Protein AF-A0A2V8I5N2-F1 (afdb_monomer)

Foldseek 3Di:
DWLPVQPCVVVLLVVLVVLVQDPVLNVLVCVQPRVPTPDQDADPVQDDPDQCQQPDPPPVSDPDPPHHHGNRNPPQQNNCCRSVVNPDNDGPVPRGDPDAFDPDPVRHDDDDDQDDPPDPPNPPDD

pLDDT: mean 80.98, std 10.47, range [52.16, 96.5]

Radius of gyration: 16.73 Å; Cα contacts (8 Å, |Δi|>4): 141; chains: 1; bounding box: 44×32×40 Å

Sequence (126 aa):
MDDAAGRFAADIVATLTALGTNSTNIGILASVAVTKGDYLRLNLNTTNTSVGAGEKVTTPGYTGFPNGRRPGDDTIDTLLYFISNQTLLSGDNVNSNDVPLGGSFPFFAPPQQPRATGVIDDNTRN

Secondary structure (DSSP, 8-state):
---TT-TTHHHHHHHHHHTT--HHHHHHHHHHHTSS-S-----TTS---S--TT--TTSTT---TTSS--TT--HHHHHHHHHTTT--S--SS--S-SSPPPSSTT-SPPP-PPPPTTSTT-S---

Mean predicted aligned error: 7.55 Å

Structure (mmCIF, N/CA/C/O backbone):
data_AF-A0A2V8I5N2-F1
#
_entry.id   AF-A0A2V8I5N2-F1
#
loop_
_atom_site.group_PDB
_atom_site.id
_atom_site.type_symbol
_atom_site.label_atom_id
_atom_site.label_alt_id
_atom_site.label_comp_id
_atom_site.label_asym_id
_atom_site.label_entity_id
_atom_site.label_seq_id
_atom_site.pdbx_PDB_ins_code
_atom_site.Cartn_x
_atom_site.Cartn_y
_atom_site.Cartn_z
_atom_site.occupancy
_atom_site.B_iso_or_equiv
_atom_site.auth_seq_id
_atom_site.auth_comp_id
_atom_site.auth_asym_id
_atom_site.auth_atom_id
_atom_site.pdbx_PDB_model_num
ATOM 1 N N . MET A 1 1 ? 6.407 -15.176 8.164 1.00 52.16 1 MET A N 1
ATOM 2 C CA . MET A 1 1 ? 5.352 -15.486 9.151 1.00 52.16 1 MET A CA 1
ATOM 3 C C . MET A 1 1 ? 4.080 -14.868 8.617 1.00 52.16 1 MET A C 1
ATOM 5 O O . MET A 1 1 ? 4.133 -13.702 8.266 1.00 52.16 1 MET A O 1
ATOM 9 N N . ASP A 1 2 ? 3.005 -15.636 8.494 1.00 57.81 2 ASP A N 1
ATOM 10 C CA . ASP A 1 2 ? 1.693 -15.141 8.062 1.00 57.81 2 ASP A CA 1
ATOM 11 C C . ASP A 1 2 ? 0.766 -15.048 9.285 1.00 57.81 2 ASP A C 1
ATOM 13 O O . ASP A 1 2 ? 0.851 -15.893 10.181 1.00 57.81 2 ASP A O 1
ATOM 17 N N . ASP A 1 3 ? -0.093 -14.029 9.325 1.00 61.31 3 ASP A N 1
ATOM 18 C CA . ASP A 1 3 ? -1.101 -13.838 10.373 1.00 61.31 3 ASP A CA 1
ATOM 19 C C . ASP A 1 3 ? -2.420 -14.556 10.055 1.00 61.31 3 ASP A C 1
ATOM 21 O O . ASP A 1 3 ? -3.485 -14.147 10.507 1.00 61.31 3 ASP A O 1
ATOM 25 N N . ALA A 1 4 ? -2.388 -15.647 9.285 1.00 59.16 4 ALA A N 1
ATOM 26 C CA . ALA A 1 4 ? -3.587 -16.424 8.956 1.00 59.16 4 ALA A CA 1
ATOM 27 C C . ALA A 1 4 ? -4.388 -16.892 10.189 1.00 59.16 4 ALA A C 1
ATOM 29 O O . ALA A 1 4 ? -5.569 -17.207 10.072 1.00 59.16 4 ALA A O 1
ATOM 30 N N . ALA A 1 5 ? -3.762 -16.935 11.370 1.00 67.75 5 ALA A N 1
ATOM 31 C CA . ALA A 1 5 ? -4.404 -17.274 12.640 1.00 67.75 5 ALA A CA 1
ATOM 32 C C . ALA A 1 5 ? -4.865 -16.048 13.463 1.00 67.75 5 ALA A C 1
ATOM 34 O O . ALA A 1 5 ? -5.301 -16.225 14.599 1.00 67.75 5 ALA A O 1
ATOM 35 N N . GLY A 1 6 ? -4.754 -14.824 12.931 1.00 72.88 6 GLY A N 1
ATOM 36 C CA . GLY A 1 6 ? -5.198 -13.584 13.580 1.00 72.88 6 GLY A CA 1
ATOM 37 C C . GLY A 1 6 ? -4.481 -13.266 14.895 1.00 72.88 6 GLY A C 1
ATOM 38 O O . GLY A 1 6 ? -5.050 -12.625 15.776 1.00 72.88 6 GLY A O 1
ATOM 39 N N . ARG A 1 7 ? -3.244 -13.739 15.053 1.00 78.81 7 ARG A N 1
ATOM 40 C CA . ARG A 1 7 ? -2.407 -13.543 16.241 1.00 78.81 7 ARG A CA 1
ATOM 41 C C . ARG A 1 7 ? -1.981 -12.091 16.410 1.00 78.81 7 ARG A C 1
ATOM 43 O O . ARG A 1 7 ? -1.856 -11.649 17.544 1.00 78.81 7 ARG A O 1
ATOM 50 N N . PHE A 1 8 ? -1.756 -11.376 15.312 1.00 77.62 8 PHE A N 1
ATOM 51 C CA . PHE A 1 8 ? -1.318 -9.979 15.329 1.00 77.62 8 PHE A CA 1
ATOM 52 C C . PHE A 1 8 ? -2.481 -8.998 15.155 1.00 77.62 8 PHE A C 1
ATOM 54 O O . PHE A 1 8 ? -2.302 -7.799 15.346 1.00 77.62 8 PHE A O 1
ATOM 61 N N . ALA A 1 9 ? -3.687 -9.491 14.858 1.00 80.62 9 ALA A N 1
ATOM 62 C CA . ALA A 1 9 ? -4.897 -8.693 14.671 1.00 80.62 9 ALA A CA 1
ATOM 63 C C . ALA A 1 9 ? -5.135 -7.668 15.791 1.00 80.62 9 ALA A C 1
ATOM 65 O O . ALA A 1 9 ? -5.308 -6.477 15.525 1.00 80.62 9 ALA A O 1
ATOM 66 N N . ALA A 1 10 ? -5.133 -8.134 17.043 1.00 86.38 10 ALA A N 1
ATOM 67 C CA . ALA A 1 10 ? -5.382 -7.289 18.206 1.00 86.38 10 ALA A CA 1
ATOM 68 C C . ALA A 1 10 ? -4.272 -6.245 18.395 1.00 86.38 10 ALA A C 1
ATOM 70 O O . ALA A 1 10 ? -4.571 -5.075 18.621 1.00 86.38 10 ALA A O 1
ATOM 71 N N . ASP A 1 11 ? -3.013 -6.648 18.224 1.00 87.62 11 ASP A N 1
ATOM 72 C CA . ASP A 1 11 ? -1.852 -5.773 18.400 1.00 87.62 11 ASP A CA 1
ATOM 73 C C . ASP A 1 11 ? -1.774 -4.700 17.306 1.00 87.62 11 ASP A C 1
ATOM 75 O O . ASP A 1 11 ? -1.466 -3.541 17.592 1.00 87.62 11 ASP A O 1
ATOM 79 N N . ILE A 1 12 ? -2.118 -5.045 16.060 1.00 84.12 12 ILE A N 1
ATOM 80 C CA . ILE A 1 12 ? -2.207 -4.097 14.942 1.00 84.12 12 ILE A CA 1
ATOM 81 C C . ILE A 1 12 ? -3.286 -3.051 15.233 1.00 84.12 12 ILE A C 1
ATOM 83 O O . ILE A 1 12 ? -3.024 -1.851 15.143 1.00 84.12 12 ILE A O 1
ATOM 87 N N . VAL A 1 13 ? -4.490 -3.481 15.627 1.00 89.06 13 VAL A N 1
ATOM 88 C CA . VAL A 1 13 ? -5.592 -2.561 15.953 1.00 89.06 13 VAL A CA 1
ATOM 89 C C . VAL A 1 13 ? -5.241 -1.685 17.156 1.00 89.06 13 VAL A C 1
ATOM 91 O O . VAL A 1 13 ? -5.481 -0.476 17.119 1.00 89.06 13 VAL A O 1
ATOM 94 N N . ALA A 1 14 ? -4.636 -2.258 18.198 1.00 91.62 14 ALA A N 1
ATOM 95 C CA . ALA A 1 14 ? -4.201 -1.521 19.379 1.00 91.62 14 ALA A CA 1
ATOM 96 C C . ALA A 1 14 ? -3.141 -0.467 19.030 1.00 91.62 14 ALA A C 1
ATOM 98 O O . ALA A 1 14 ? -3.255 0.681 19.457 1.00 91.62 14 ALA A O 1
ATOM 99 N N . THR A 1 15 ? -2.160 -0.823 18.196 1.00 92.50 15 THR A N 1
ATOM 100 C CA . THR A 1 15 ? -1.105 0.097 17.749 1.00 92.50 15 THR A CA 1
ATOM 101 C C . THR A 1 15 ? -1.681 1.251 16.931 1.00 92.50 15 THR A C 1
ATOM 103 O O . THR A 1 15 ? -1.390 2.407 17.220 1.00 92.50 15 THR A O 1
ATOM 106 N N . LEU A 1 16 ? -2.550 0.971 15.955 1.00 92.50 16 LEU A N 1
ATOM 107 C CA . LEU A 1 16 ? -3.191 2.017 15.147 1.00 92.50 16 LEU A CA 1
ATOM 108 C C . LEU A 1 16 ? -4.077 2.939 15.997 1.00 92.50 16 LEU A C 1
ATOM 110 O O . LEU A 1 16 ? -4.087 4.152 15.800 1.00 92.50 16 LEU A O 1
ATOM 114 N N . THR A 1 17 ? -4.774 2.378 16.988 1.00 94.88 17 THR A N 1
ATOM 115 C CA . THR A 1 17 ? -5.560 3.166 17.949 1.00 94.88 17 THR A CA 1
ATOM 116 C C . THR A 1 17 ? -4.655 4.079 18.778 1.00 94.88 17 THR A C 1
ATOM 118 O O . THR A 1 17 ? -4.961 5.258 18.943 1.00 94.88 17 THR A O 1
ATOM 121 N N . ALA A 1 18 ? -3.517 3.569 19.260 1.00 96.00 18 ALA A N 1
ATOM 122 C CA . ALA A 1 18 ? -2.539 4.352 20.014 1.00 96.00 18 ALA A CA 1
ATOM 123 C C . ALA A 1 18 ? -1.897 5.473 19.174 1.00 96.00 18 ALA A C 1
ATOM 125 O O . ALA A 1 18 ? -1.588 6.535 19.709 1.00 96.00 18 ALA A O 1
ATOM 126 N N . LEU A 1 19 ? -1.752 5.268 17.861 1.00 94.19 19 LEU A N 1
ATOM 127 C CA . LEU A 1 19 ? -1.308 6.287 16.902 1.00 94.19 19 LEU A CA 1
ATOM 128 C C . LEU A 1 19 ? -2.396 7.325 16.562 1.00 94.19 19 LEU A C 1
ATOM 130 O O . LEU A 1 19 ? -2.130 8.268 15.819 1.00 94.19 19 LEU A O 1
ATOM 134 N N . GLY A 1 20 ? -3.614 7.180 17.095 1.00 95.81 20 GLY A N 1
ATOM 135 C CA . GLY A 1 20 ? -4.727 8.100 16.850 1.00 95.81 20 GLY A CA 1
ATOM 136 C C . GLY A 1 20 ? -5.418 7.900 15.499 1.00 95.81 20 GLY A C 1
ATOM 137 O O . GLY A 1 20 ? -6.173 8.771 15.059 1.00 95.81 20 GLY A O 1
ATOM 138 N N . THR A 1 21 ? -5.186 6.774 14.822 1.00 96.50 21 THR A N 1
ATOM 139 C CA . THR A 1 21 ? -5.879 6.439 13.576 1.00 96.50 21 THR A CA 1
ATOM 140 C C . THR A 1 21 ? -7.369 6.201 13.847 1.00 96.50 21 THR A C 1
ATOM 142 O O . THR A 1 21 ? -7.747 5.515 14.796 1.00 96.50 21 THR A O 1
ATOM 145 N N . ASN A 1 22 ? -8.241 6.772 13.016 1.00 96.50 22 ASN A N 1
ATOM 146 C CA . ASN A 1 22 ? -9.687 6.637 13.169 1.00 96.50 22 ASN A CA 1
ATOM 147 C C . ASN A 1 22 ? -10.179 5.225 12.793 1.00 96.50 22 ASN A C 1
ATOM 149 O O . ASN A 1 22 ? -9.520 4.479 12.065 1.00 96.50 22 ASN A O 1
ATOM 153 N N . SER A 1 23 ? -11.373 4.863 13.266 1.00 94.25 23 SER A N 1
ATOM 154 C CA . SER A 1 23 ? -11.947 3.523 13.081 1.00 94.25 23 SER A CA 1
ATOM 155 C C . SER A 1 23 ? -12.137 3.129 11.612 1.00 94.25 23 SER A C 1
ATOM 157 O O . SER A 1 23 ? -11.918 1.969 11.263 1.00 94.25 23 SER A O 1
ATOM 159 N N . THR A 1 24 ? -12.494 4.077 10.740 1.00 94.81 24 THR A N 1
ATOM 160 C CA . THR A 1 24 ? -12.635 3.842 9.295 1.00 94.81 24 THR A CA 1
ATOM 161 C C . THR A 1 24 ? -11.308 3.402 8.680 1.00 94.81 24 THR A C 1
ATOM 163 O O . THR A 1 24 ? -11.246 2.388 7.986 1.00 94.81 24 THR A O 1
ATOM 166 N N . ASN A 1 25 ? -10.229 4.122 8.977 1.00 94.06 25 ASN A N 1
ATOM 167 C CA . ASN A 1 25 ? -8.899 3.835 8.450 1.00 94.06 25 ASN A CA 1
ATOM 168 C C . ASN A 1 25 ? -8.308 2.563 9.051 1.00 94.06 25 ASN A C 1
ATOM 170 O O . ASN A 1 25 ? -7.707 1.775 8.323 1.00 94.06 25 ASN A O 1
ATOM 174 N N . ILE A 1 26 ? -8.552 2.308 10.340 1.00 92.44 26 ILE A N 1
ATOM 175 C CA . ILE A 1 26 ? -8.233 1.020 10.967 1.00 92.44 26 ILE A CA 1
ATOM 176 C C . ILE A 1 26 ? -8.924 -0.115 10.208 1.00 92.44 26 ILE A C 1
ATOM 178 O O . ILE A 1 26 ? -8.272 -1.101 9.877 1.00 92.44 26 ILE A O 1
ATOM 182 N N . GLY A 1 27 ? -10.208 0.032 9.868 1.00 89.00 27 GLY A N 1
ATOM 183 C CA . GLY A 1 27 ? -10.946 -0.955 9.078 1.00 89.00 27 GLY A CA 1
ATOM 184 C C . GLY A 1 27 ? -10.317 -1.215 7.705 1.00 89.00 27 GLY A C 1
ATOM 185 O O . GLY A 1 27 ? -10.152 -2.371 7.313 1.00 89.00 27 GLY A O 1
ATOM 186 N N . ILE A 1 28 ? -9.897 -0.158 7.000 1.00 88.44 28 ILE A N 1
ATOM 187 C CA . ILE A 1 28 ? -9.205 -0.271 5.706 1.00 88.44 28 ILE A CA 1
ATOM 188 C C . ILE A 1 28 ? -7.887 -1.036 5.866 1.00 88.44 28 ILE A C 1
ATOM 190 O O . ILE A 1 28 ? -7.676 -2.033 5.176 1.00 88.44 28 ILE A O 1
ATOM 194 N N . LEU A 1 29 ? -7.021 -0.626 6.795 1.00 87.25 29 LEU A N 1
ATOM 195 C CA . LEU A 1 29 ? -5.702 -1.233 6.990 1.00 87.25 29 LEU A CA 1
ATOM 196 C C . LEU A 1 29 ? -5.797 -2.681 7.500 1.00 87.25 29 LEU A C 1
ATOM 198 O O . LEU A 1 29 ? -5.110 -3.568 6.988 1.00 87.25 29 LEU A O 1
ATOM 202 N N . ALA A 1 30 ? -6.712 -2.959 8.432 1.00 81.12 30 ALA A N 1
ATOM 203 C CA . ALA A 1 30 ? -6.970 -4.307 8.936 1.00 81.12 30 ALA A CA 1
ATOM 204 C C . ALA A 1 30 ? -7.540 -5.240 7.853 1.00 81.12 30 ALA A C 1
ATOM 206 O O . ALA A 1 30 ? -7.233 -6.436 7.837 1.00 81.12 30 ALA A O 1
ATOM 207 N N . SER A 1 31 ? -8.314 -4.720 6.893 1.00 77.44 31 SER A N 1
ATOM 208 C CA . SER A 1 31 ? -8.800 -5.524 5.760 1.00 77.44 31 SER A CA 1
ATOM 209 C C . SER A 1 31 ? -7.664 -6.064 4.879 1.00 77.44 31 SER A C 1
ATOM 211 O O . SER A 1 31 ? -7.827 -7.090 4.212 1.00 77.44 31 SER A O 1
ATOM 213 N N . VAL A 1 32 ? -6.504 -5.399 4.896 1.00 75.50 32 VAL A N 1
ATOM 214 C CA . VAL A 1 32 ? -5.322 -5.797 4.129 1.00 75.50 32 VAL A CA 1
ATOM 215 C C . VAL A 1 32 ? -4.380 -6.654 4.961 1.00 75.50 32 VAL A C 1
ATOM 217 O O . VAL A 1 32 ? -4.003 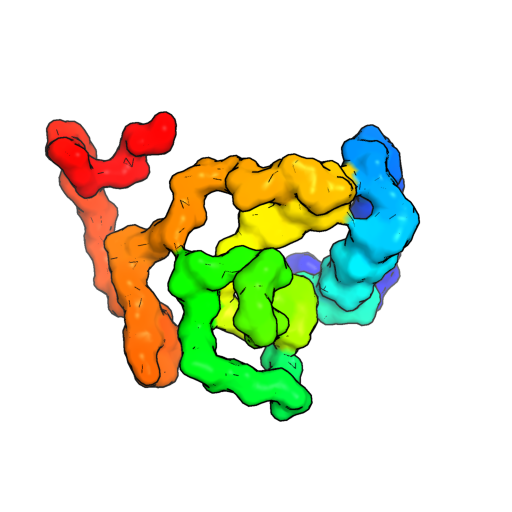-7.725 4.490 1.00 75.50 32 VAL A O 1
ATOM 220 N N . ALA A 1 33 ? -4.038 -6.195 6.169 1.00 71.50 33 ALA A N 1
ATOM 221 C CA . ALA A 1 33 ? -3.007 -6.790 7.020 1.00 71.50 33 ALA A CA 1
ATOM 222 C C . ALA A 1 33 ? -3.502 -7.986 7.847 1.00 71.50 33 ALA A C 1
ATOM 224 O O . ALA A 1 33 ? -2.754 -8.933 8.056 1.00 71.50 33 ALA A O 1
ATOM 225 N N . VAL A 1 34 ? -4.762 -7.956 8.294 1.00 67.56 34 VAL A N 1
ATOM 226 C CA . VAL A 1 34 ? -5.319 -8.942 9.235 1.00 67.56 34 VAL A CA 1
ATOM 227 C C . VAL A 1 34 ? -6.203 -9.948 8.511 1.00 67.56 34 VAL A C 1
ATOM 229 O O . VAL A 1 34 ? -6.002 -11.151 8.591 1.00 67.56 34 VAL A O 1
ATOM 232 N N . THR A 1 35 ? -7.186 -9.455 7.756 1.00 65.88 35 THR A N 1
ATOM 233 C CA . THR A 1 35 ? -8.242 -10.320 7.193 1.00 65.88 35 THR A CA 1
ATOM 234 C C . THR A 1 35 ? -7.732 -11.209 6.061 1.00 65.88 35 THR A C 1
ATOM 236 O O . THR A 1 35 ? -8.348 -12.215 5.720 1.00 65.88 35 THR A O 1
ATOM 239 N N . LYS A 1 36 ? -6.631 -10.812 5.424 1.00 64.19 36 LYS A N 1
ATOM 240 C CA . LYS A 1 36 ? -6.190 -11.437 4.184 1.00 64.19 36 LYS A CA 1
ATOM 241 C C . LYS A 1 36 ? -4.668 -11.754 4.148 1.00 64.19 36 LYS A C 1
ATOM 243 O O . LYS A 1 36 ? -4.191 -12.207 3.104 1.00 64.19 36 LYS A O 1
ATOM 248 N N . GLY A 1 37 ? -3.920 -11.523 5.241 1.00 59.81 37 GLY A N 1
ATOM 249 C CA . GLY A 1 37 ? -2.464 -11.782 5.387 1.00 59.81 37 GLY A CA 1
ATOM 250 C C . GLY A 1 37 ? -1.541 -10.862 4.562 1.00 59.81 37 GLY A C 1
ATOM 251 O O . GLY A 1 37 ? -2.002 -10.210 3.631 1.00 59.81 37 GLY A O 1
ATOM 252 N N . ASP A 1 38 ? -0.230 -10.801 4.824 1.00 60.69 38 ASP A N 1
ATOM 253 C CA . ASP A 1 38 ? 0.722 -10.001 4.013 1.00 60.69 38 ASP A CA 1
ATOM 254 C C . ASP A 1 38 ? 1.168 -10.754 2.746 1.00 60.69 38 ASP A C 1
ATOM 256 O O . ASP A 1 38 ? 2.322 -11.143 2.571 1.00 60.69 38 ASP A O 1
ATOM 260 N N . TYR A 1 39 ? 0.210 -11.009 1.856 1.00 60.78 39 TYR A N 1
ATOM 261 C CA . TYR A 1 39 ? 0.466 -11.563 0.531 1.00 60.78 39 TYR A CA 1
ATOM 262 C C . TYR A 1 39 ? 0.216 -10.519 -0.546 1.00 60.78 39 TYR A C 1
ATOM 264 O O . TYR A 1 39 ? -0.764 -9.766 -0.504 1.00 60.78 39 TYR A O 1
ATOM 272 N N . LEU A 1 40 ? 1.059 -10.541 -1.580 1.00 61.75 40 LEU A N 1
ATOM 273 C CA . LEU A 1 40 ? 0.760 -9.867 -2.833 1.00 61.75 40 LEU A CA 1
ATOM 274 C C . LEU A 1 40 ? -0.490 -10.515 -3.447 1.00 61.75 40 LEU A C 1
ATOM 276 O O . LEU A 1 40 ? -0.434 -11.625 -3.972 1.00 61.75 40 LEU A O 1
ATOM 280 N N . ARG A 1 41 ? -1.632 -9.829 -3.352 1.00 63.50 41 ARG A N 1
ATOM 281 C CA . ARG A 1 41 ? -2.907 -10.289 -3.912 1.00 63.50 41 ARG A CA 1
ATOM 282 C C . ARG A 1 41 ? -3.250 -9.500 -5.164 1.00 63.50 41 ARG A C 1
ATOM 284 O O . ARG A 1 41 ? -3.344 -8.275 -5.132 1.00 63.50 41 ARG A O 1
ATOM 291 N N . LEU A 1 42 ? -3.462 -10.234 -6.252 1.00 65.00 42 LEU A N 1
ATOM 292 C CA . LEU A 1 42 ? -3.907 -9.685 -7.524 1.00 65.00 42 LEU A CA 1
ATOM 293 C C . LEU A 1 42 ? -5.433 -9.522 -7.505 1.00 65.00 42 LEU A C 1
ATOM 295 O O . LEU A 1 42 ? -6.165 -10.503 -7.374 1.00 65.00 42 LEU A O 1
ATOM 299 N N . ASN A 1 43 ? -5.911 -8.285 -7.630 1.00 69.56 43 ASN A N 1
ATOM 300 C CA . ASN A 1 43 ? -7.330 -8.004 -7.829 1.00 69.56 43 ASN A CA 1
ATOM 301 C C . ASN A 1 43 ? -7.659 -8.105 -9.327 1.00 69.56 43 ASN A C 1
ATOM 303 O O . ASN A 1 43 ? -7.254 -7.247 -10.103 1.00 69.56 43 ASN A O 1
ATOM 307 N N . LEU A 1 44 ? -8.394 -9.148 -9.727 1.00 73.75 44 LEU A N 1
ATOM 308 C CA . LEU A 1 44 ? -8.744 -9.404 -11.133 1.00 73.75 44 LEU A CA 1
ATOM 309 C C . LEU A 1 44 ? -9.912 -8.549 -11.653 1.00 73.75 44 LEU A C 1
ATOM 311 O O . LEU A 1 44 ? -10.135 -8.504 -12.858 1.00 73.75 44 LEU A O 1
ATOM 315 N N . ASN A 1 45 ? -10.649 -7.870 -10.770 1.00 79.12 45 ASN A N 1
ATOM 316 C CA . ASN A 1 45 ? -11.778 -7.012 -11.156 1.00 79.12 45 ASN A CA 1
ATOM 317 C C . ASN A 1 45 ? -11.347 -5.575 -11.467 1.00 79.12 45 ASN A C 1
ATOM 319 O O . ASN A 1 45 ? -12.157 -4.765 -11.916 1.00 79.12 45 ASN A O 1
ATOM 323 N N . THR A 1 46 ? -10.080 -5.253 -11.221 1.00 71.31 46 THR A N 1
ATOM 324 C CA . THR A 1 46 ? -9.507 -3.942 -11.483 1.00 71.31 46 THR A CA 1
ATOM 325 C C . THR A 1 46 ? -8.515 -4.085 -12.625 1.00 71.31 46 THR A C 1
ATOM 327 O O . THR A 1 46 ? -7.513 -4.786 -12.502 1.00 71.31 46 THR A O 1
ATOM 330 N N . THR A 1 47 ? -8.798 -3.441 -13.759 1.00 75.25 47 THR A N 1
ATOM 331 C CA . THR A 1 47 ? -7.865 -3.462 -14.891 1.00 75.25 47 THR A CA 1
ATOM 332 C C . THR A 1 47 ? -6.599 -2.722 -14.490 1.00 75.25 47 THR A C 1
ATOM 334 O O . THR A 1 47 ? -6.656 -1.543 -14.148 1.00 75.25 47 THR A O 1
ATOM 337 N N . ASN A 1 48 ? -5.461 -3.411 -14.537 1.00 71.56 48 ASN A N 1
ATOM 338 C CA . ASN A 1 48 ? -4.185 -2.774 -14.279 1.00 71.56 48 ASN A CA 1
ATOM 339 C C . ASN A 1 48 ? -3.698 -2.053 -15.544 1.00 71.56 48 ASN A C 1
ATOM 341 O O . ASN A 1 48 ? -3.285 -2.698 -16.506 1.00 71.56 48 ASN A O 1
ATOM 345 N N . THR A 1 49 ? -3.782 -0.724 -15.561 1.00 76.75 49 THR A N 1
ATOM 346 C CA . THR A 1 49 ? -3.426 0.108 -16.724 1.00 76.75 49 THR A CA 1
ATOM 347 C C . THR A 1 49 ? -2.009 0.684 -16.654 1.00 76.75 49 THR A C 1
ATOM 349 O O . THR A 1 49 ? -1.569 1.316 -17.611 1.00 76.75 49 THR A O 1
ATOM 352 N N . SER A 1 50 ? -1.290 0.494 -15.542 1.00 80.50 50 SER A N 1
ATOM 353 C CA . SER A 1 50 ? 0.070 1.010 -15.329 1.00 80.50 50 SER A CA 1
ATOM 354 C C . SER A 1 50 ? 0.852 0.139 -14.334 1.00 80.50 50 SER A C 1
ATOM 356 O O . SER A 1 50 ? 0.308 -0.759 -13.702 1.00 80.50 50 SER A O 1
ATOM 358 N N . VAL A 1 51 ? 2.150 0.391 -14.153 1.00 82.88 51 VAL A N 1
ATOM 359 C CA . VAL A 1 51 ? 2.923 -0.231 -13.056 1.00 82.88 51 VAL A CA 1
ATOM 360 C C . VAL A 1 51 ? 2.799 0.538 -11.733 1.00 82.88 51 VAL A C 1
ATOM 362 O O . VAL A 1 51 ? 3.372 0.102 -10.744 1.00 82.88 51 VAL A O 1
ATOM 365 N N . GLY A 1 5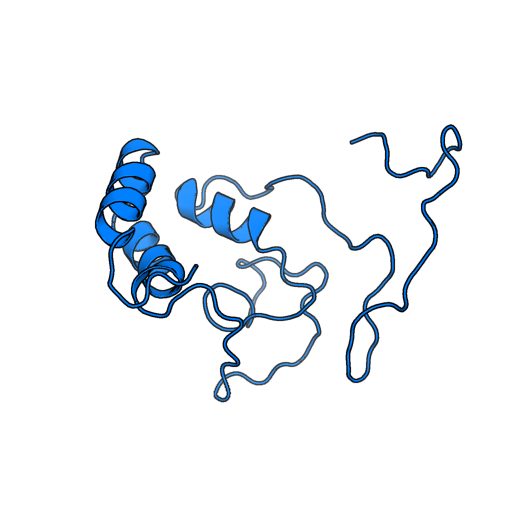2 ? 2.054 1.650 -11.696 1.00 85.31 52 GLY A N 1
ATOM 366 C CA . GLY A 1 52 ? 1.804 2.461 -10.496 1.00 85.31 52 GLY A CA 1
ATOM 367 C C . GLY A 1 52 ? 2.896 3.464 -10.111 1.00 85.31 52 GLY A C 1
ATOM 368 O O . GLY A 1 52 ? 2.694 4.229 -9.175 1.00 85.31 52 GLY A O 1
ATOM 369 N N . ALA A 1 53 ? 4.022 3.507 -10.833 1.00 84.31 53 ALA A N 1
ATOM 370 C CA . ALA A 1 53 ? 5.144 4.388 -10.507 1.00 84.31 53 ALA A CA 1
ATOM 371 C C . ALA A 1 53 ? 4.730 5.874 -10.506 1.00 84.31 53 ALA A C 1
ATOM 373 O O . ALA A 1 53 ? 4.298 6.403 -11.530 1.00 84.31 53 ALA A O 1
ATOM 374 N N . GLY A 1 54 ? 4.886 6.536 -9.355 1.00 81.31 54 GLY A N 1
ATOM 375 C CA . GLY A 1 54 ? 4.549 7.950 -9.158 1.00 81.31 54 GLY A CA 1
ATOM 376 C C . GLY A 1 54 ? 3.063 8.241 -8.911 1.00 81.31 54 GLY A C 1
ATOM 377 O O . GLY A 1 54 ? 2.688 9.405 -8.765 1.00 81.31 54 GLY A O 1
ATOM 378 N N . GLU A 1 55 ? 2.203 7.221 -8.852 1.00 87.06 55 GLU A N 1
ATOM 379 C CA . GLU A 1 55 ? 0.797 7.392 -8.483 1.00 87.06 55 GLU A CA 1
ATOM 380 C C . GLU A 1 55 ? 0.615 7.374 -6.958 1.00 87.06 55 GLU A C 1
ATOM 382 O O . GLU A 1 55 ? 1.218 6.566 -6.254 1.00 87.06 55 GLU A O 1
ATOM 387 N N . LYS A 1 56 ? -0.276 8.228 -6.444 1.00 88.50 56 LYS A N 1
ATOM 388 C CA . LYS A 1 56 ? -0.670 8.268 -5.027 1.00 88.50 56 LYS A CA 1
ATOM 389 C C . LYS A 1 56 ? -2.102 7.766 -4.885 1.00 88.50 56 LYS A C 1
ATOM 391 O O . LYS A 1 56 ? -2.881 7.856 -5.828 1.00 88.50 56 LYS A O 1
ATOM 396 N N . VAL A 1 57 ? -2.500 7.335 -3.688 1.00 89.00 57 VAL A N 1
ATOM 397 C CA . VAL A 1 57 ? -3.888 6.902 -3.414 1.00 89.00 57 VAL A CA 1
ATOM 398 C C . VAL A 1 57 ? -4.945 7.980 -3.720 1.00 89.00 57 VAL A C 1
ATOM 400 O O . VAL A 1 57 ? -6.117 7.676 -3.923 1.00 89.00 57 VAL A O 1
ATOM 403 N N . THR A 1 58 ? -4.534 9.248 -3.795 1.00 89.38 58 THR A N 1
ATOM 404 C CA . THR A 1 58 ? -5.369 10.396 -4.176 1.00 89.38 58 THR A CA 1
ATOM 405 C C . THR A 1 58 ? -5.458 10.635 -5.689 1.00 89.38 58 THR A C 1
ATOM 407 O O . THR A 1 58 ? -6.243 11.479 -6.122 1.00 89.38 58 THR A O 1
ATOM 410 N N . THR A 1 59 ? -4.682 9.921 -6.510 1.00 89.00 59 THR A N 1
ATOM 411 C CA . THR A 1 59 ? -4.732 10.015 -7.974 1.00 89.00 59 THR A CA 1
ATOM 412 C C . THR A 1 59 ? -6.121 9.582 -8.481 1.00 89.00 59 THR A C 1
ATOM 414 O O . THR A 1 59 ? -6.619 8.523 -8.092 1.00 89.00 59 THR A O 1
ATOM 417 N N . PRO A 1 60 ? -6.791 10.354 -9.358 1.00 88.69 60 PRO A N 1
ATOM 418 C CA . PRO A 1 60 ? -8.074 9.945 -9.927 1.00 88.69 60 PRO A CA 1
ATOM 419 C C . PRO A 1 60 ? -7.979 8.596 -10.649 1.00 88.69 60 PRO A C 1
ATOM 421 O O . PRO A 1 60 ? -7.102 8.397 -11.485 1.00 88.69 60 PRO A O 1
ATOM 424 N N . GLY A 1 61 ? -8.892 7.674 -10.338 1.00 84.75 61 GLY A N 1
ATOM 425 C CA . GLY A 1 61 ? -8.878 6.327 -10.918 1.00 84.75 61 GLY A CA 1
ATOM 426 C C . GLY A 1 61 ? -7.779 5.416 -10.366 1.00 84.75 61 GLY A C 1
ATOM 427 O O . GLY A 1 61 ? -7.451 4.424 -11.010 1.00 84.75 61 GLY A O 1
ATOM 428 N N . TYR A 1 62 ? -7.210 5.733 -9.199 1.00 86.62 62 TYR A N 1
ATOM 429 C CA . TYR A 1 62 ? -6.182 4.920 -8.558 1.00 86.62 62 TYR A CA 1
ATOM 430 C C . TYR A 1 62 ? -6.635 3.467 -8.345 1.00 86.62 62 TYR A C 1
ATOM 432 O O . TYR A 1 62 ? -7.694 3.192 -7.778 1.00 86.62 62 TYR A O 1
ATOM 440 N N . THR A 1 63 ? -5.801 2.534 -8.803 1.00 86.25 63 THR A N 1
ATOM 441 C CA . THR A 1 63 ? -6.053 1.083 -8.766 1.00 86.25 63 THR A CA 1
ATOM 442 C C . THR A 1 63 ? -5.069 0.319 -7.876 1.00 86.25 63 THR A C 1
ATOM 444 O O . THR A 1 63 ? -5.157 -0.906 -7.805 1.00 86.25 63 THR A O 1
ATOM 447 N N . GLY A 1 64 ? -4.166 1.051 -7.209 1.00 84.69 64 GLY A N 1
ATOM 448 C CA . GLY A 1 64 ? -3.059 0.554 -6.395 1.00 84.69 64 GLY A CA 1
ATOM 449 C C . GLY A 1 64 ? -3.440 0.028 -4.995 1.00 84.69 64 GLY A C 1
ATOM 450 O O . GLY A 1 64 ? -4.609 -0.167 -4.635 1.00 84.69 64 GLY A O 1
ATOM 451 N N . PHE A 1 65 ? -2.434 -0.197 -4.152 1.00 86.44 65 PHE A N 1
ATOM 452 C CA . PHE A 1 65 ? -2.584 -0.470 -2.716 1.00 86.44 65 PHE A CA 1
ATOM 453 C C . PHE A 1 65 ? -3.497 0.565 -2.011 1.00 86.44 65 PHE A C 1
ATOM 455 O O . PHE A 1 65 ? -3.275 1.752 -2.185 1.00 86.44 65 PHE A O 1
ATOM 462 N N . PRO A 1 66 ? -4.493 0.201 -1.171 1.00 80.69 66 PRO A N 1
ATOM 463 C CA . PRO A 1 66 ? -4.614 -1.059 -0.433 1.00 80.69 66 PRO A CA 1
ATOM 464 C C . PRO A 1 66 ? -5.356 -2.218 -1.114 1.00 80.69 66 PRO A C 1
ATOM 466 O O . PRO A 1 66 ? -5.299 -3.328 -0.588 1.00 80.69 66 PRO A O 1
ATOM 469 N N . ASN A 1 67 ? -6.04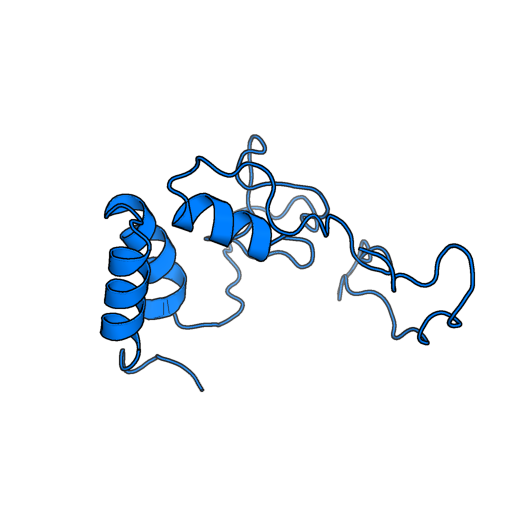1 -2.034 -2.250 1.00 70.81 67 ASN A N 1
ATOM 470 C CA . ASN A 1 67 ? -6.840 -3.123 -2.848 1.00 70.81 67 ASN A CA 1
ATOM 471 C C . ASN A 1 67 ? -6.640 -3.329 -4.363 1.00 70.81 67 ASN A C 1
ATOM 473 O O . ASN A 1 67 ? -7.548 -3.775 -5.069 1.00 70.81 67 ASN A O 1
ATOM 477 N N . GLY A 1 68 ? -5.408 -3.101 -4.818 1.00 73.19 68 GLY A N 1
ATOM 478 C CA . GLY A 1 68 ? -4.805 -3.706 -6.006 1.00 73.19 68 GLY A CA 1
ATOM 479 C C . GLY A 1 68 ? -3.307 -3.400 -6.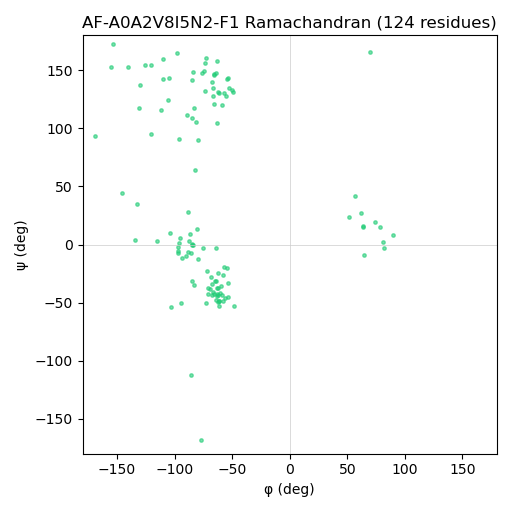057 1.00 73.19 68 GLY A C 1
ATOM 480 O O . GLY A 1 68 ? -2.930 -2.355 -6.540 1.00 73.19 68 GLY A O 1
ATOM 481 N N . ARG A 1 69 ? -2.427 -4.270 -5.536 1.00 80.75 69 ARG A N 1
ATOM 482 C CA . ARG A 1 69 ? -0.979 -3.968 -5.471 1.00 80.75 69 ARG A CA 1
ATOM 483 C C . ARG A 1 69 ? -0.304 -4.058 -6.844 1.00 80.75 69 ARG A C 1
ATOM 485 O O . ARG A 1 69 ? -0.421 -5.080 -7.523 1.00 80.75 69 ARG A O 1
ATOM 492 N N . ARG A 1 70 ? 0.482 -3.038 -7.186 1.00 83.69 70 ARG A N 1
ATOM 493 C CA . ARG A 1 70 ? 1.325 -2.967 -8.388 1.00 83.69 70 ARG A CA 1
ATOM 494 C C . ARG A 1 70 ? 2.798 -2.784 -8.006 1.00 83.69 70 ARG A C 1
ATOM 496 O O . ARG A 1 70 ? 3.074 -2.249 -6.935 1.00 83.69 70 ARG A O 1
ATOM 503 N N . PRO A 1 71 ? 3.754 -3.197 -8.860 1.00 84.25 71 PRO A N 1
ATOM 504 C CA . PRO A 1 71 ? 5.181 -3.130 -8.531 1.00 84.25 71 PRO A CA 1
ATOM 505 C C . PRO A 1 71 ? 5.716 -1.732 -8.187 1.00 84.25 71 PRO A C 1
ATOM 507 O O . PRO A 1 71 ? 6.714 -1.634 -7.487 1.00 84.25 71 PRO A O 1
ATOM 510 N N . GLY A 1 72 ? 5.089 -0.668 -8.690 1.00 86.12 72 GLY A N 1
ATOM 511 C CA . GLY A 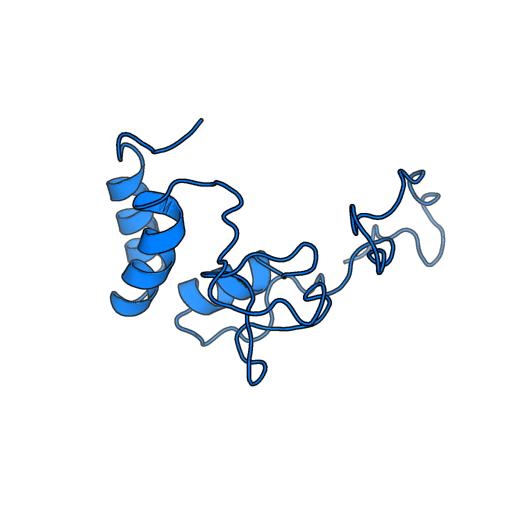1 72 ? 5.477 0.721 -8.443 1.00 86.12 72 GLY A CA 1
ATOM 512 C C . GLY A 1 72 ? 4.587 1.465 -7.452 1.00 86.12 72 GLY A C 1
ATOM 513 O O . GLY A 1 72 ? 4.718 2.681 -7.366 1.00 86.12 72 GLY A O 1
ATOM 514 N N . ASP A 1 73 ? 3.674 0.786 -6.749 1.00 88.00 73 ASP A N 1
ATOM 515 C CA . ASP A 1 73 ? 2.886 1.439 -5.701 1.00 88.00 73 ASP A CA 1
ATOM 516 C C . ASP A 1 73 ? 3.786 1.851 -4.529 1.00 88.00 73 ASP A C 1
ATOM 518 O O . ASP A 1 73 ? 4.466 1.015 -3.929 1.00 88.00 73 ASP A O 1
ATOM 522 N N . ASP A 1 74 ? 3.698 3.117 -4.130 1.00 88.06 74 ASP A N 1
ATOM 523 C CA . ASP A 1 74 ? 4.302 3.597 -2.893 1.00 88.06 74 ASP A CA 1
ATOM 524 C C . ASP A 1 74 ? 3.421 3.222 -1.689 1.00 88.06 74 ASP A C 1
ATOM 526 O O . ASP A 1 74 ? 2.472 3.912 -1.283 1.00 88.06 74 ASP A O 1
ATOM 530 N N . THR A 1 75 ? 3.700 2.036 -1.149 1.00 87.50 75 THR A N 1
ATOM 531 C CA . THR A 1 75 ? 2.959 1.507 -0.001 1.00 87.50 75 THR A CA 1
ATOM 532 C C . THR A 1 75 ? 3.229 2.289 1.281 1.00 87.50 75 THR A C 1
ATOM 534 O O . THR A 1 75 ? 2.338 2.344 2.127 1.00 87.50 75 THR A O 1
ATOM 537 N N . ILE A 1 76 ? 4.401 2.919 1.424 1.00 89.00 76 ILE A N 1
ATOM 538 C CA . ILE A 1 76 ? 4.768 3.670 2.629 1.00 89.00 76 ILE A CA 1
ATOM 539 C C . ILE A 1 76 ? 3.971 4.970 2.671 1.00 89.00 76 ILE A C 1
ATOM 541 O O . ILE A 1 76 ? 3.270 5.202 3.660 1.00 89.00 76 ILE A O 1
ATOM 545 N N . ASP A 1 77 ? 3.968 5.748 1.583 1.00 89.38 77 ASP A N 1
ATOM 546 C CA . ASP A 1 77 ? 3.141 6.955 1.457 1.00 89.38 77 ASP A CA 1
ATOM 547 C C . ASP A 1 77 ? 1.668 6.637 1.741 1.00 89.38 77 ASP A C 1
ATOM 549 O O . ASP A 1 77 ? 0.994 7.341 2.497 1.00 89.38 77 ASP A O 1
ATOM 553 N N . THR A 1 78 ? 1.161 5.539 1.178 1.00 90.38 78 THR A N 1
ATOM 554 C CA . THR A 1 78 ? -0.242 5.153 1.355 1.00 90.38 78 THR A CA 1
ATOM 555 C C . THR A 1 78 ? -0.558 4.751 2.797 1.00 90.38 78 THR A C 1
ATOM 557 O O . THR A 1 78 ? -1.588 5.156 3.341 1.00 90.38 78 THR A O 1
ATOM 560 N N . LEU A 1 79 ? 0.308 3.965 3.444 1.00 90.62 79 LEU A N 1
ATOM 561 C CA . LEU A 1 79 ? 0.138 3.588 4.848 1.00 90.62 79 LEU A CA 1
ATOM 562 C C . LEU A 1 79 ? 0.161 4.823 5.748 1.00 90.62 79 LEU A C 1
ATOM 564 O O . LEU A 1 79 ? -0.750 4.996 6.558 1.00 90.62 79 LEU A O 1
ATOM 568 N N . LEU A 1 80 ? 1.146 5.707 5.574 1.00 92.38 80 LEU A N 1
ATOM 569 C CA . LEU A 1 80 ? 1.255 6.942 6.348 1.00 92.38 80 LEU A CA 1
ATOM 570 C C . LEU A 1 80 ? 0.049 7.864 6.124 1.00 92.38 80 LEU A C 1
ATOM 572 O O . LEU A 1 80 ? -0.459 8.445 7.085 1.00 92.38 80 LEU A O 1
ATOM 576 N N . TYR A 1 81 ? -0.477 7.941 4.899 1.00 93.38 81 TYR A N 1
ATOM 577 C CA . TYR A 1 81 ? -1.707 8.672 4.589 1.00 93.38 81 TYR A CA 1
ATOM 578 C C . TYR A 1 81 ? -2.902 8.151 5.402 1.00 93.38 81 TYR A C 1
ATOM 580 O O . TYR A 1 81 ? -3.594 8.935 6.048 1.00 93.38 81 TYR A O 1
ATOM 588 N N . PHE A 1 82 ? -3.139 6.836 5.450 1.00 93.81 82 PHE A N 1
ATOM 589 C CA . PHE A 1 82 ? -4.251 6.277 6.234 1.00 93.81 82 PHE A CA 1
ATOM 590 C C . PHE A 1 82 ? -4.028 6.367 7.750 1.00 93.81 82 PHE A C 1
ATOM 592 O O . PHE A 1 82 ? -4.956 6.730 8.477 1.00 93.81 82 PHE A O 1
ATOM 599 N N . ILE A 1 83 ? -2.814 6.077 8.230 1.00 93.75 83 ILE A N 1
ATOM 600 C CA . ILE A 1 83 ? -2.460 6.139 9.659 1.00 93.75 83 ILE A CA 1
ATOM 601 C C . ILE A 1 83 ? -2.647 7.561 10.199 1.00 93.75 83 ILE A C 1
ATOM 603 O O . ILE A 1 83 ? -3.210 7.738 11.280 1.00 93.75 83 ILE A O 1
ATOM 607 N N . SER A 1 84 ? -2.251 8.571 9.419 1.00 95.00 84 SER A N 1
ATOM 608 C CA . SER A 1 84 ? -2.372 9.995 9.759 1.00 95.00 84 SER A CA 1
ATOM 609 C C . SER A 1 84 ? -3.766 10.583 9.520 1.00 95.00 84 SER A C 1
ATOM 611 O O . SER A 1 84 ? -3.928 11.803 9.514 1.00 95.00 84 SER A O 1
ATOM 613 N N . ASN A 1 85 ? -4.793 9.758 9.307 1.00 95.44 85 ASN A N 1
ATOM 614 C CA . ASN A 1 85 ? -6.150 10.232 9.024 1.00 95.44 85 ASN A CA 1
ATOM 615 C C . ASN A 1 85 ? -6.237 11.157 7.803 1.00 95.44 85 ASN A C 1
ATOM 617 O O . ASN A 1 85 ? -6.926 12.173 7.835 1.00 95.44 85 ASN A O 1
ATOM 621 N N . GLN A 1 86 ? -5.522 10.802 6.735 1.00 94.06 86 GLN A N 1
ATOM 622 C CA . GLN A 1 86 ? -5.473 11.534 5.469 1.00 94.06 86 GLN A CA 1
ATOM 623 C C . GLN A 1 86 ? -4.884 12.949 5.561 1.00 94.06 86 GLN A C 1
ATOM 625 O O . GLN A 1 86 ? -5.033 13.739 4.629 1.00 94.06 86 GLN A O 1
ATOM 630 N N . THR A 1 87 ? -4.202 13.280 6.662 1.00 92.06 87 THR A N 1
ATOM 631 C CA . THR A 1 87 ? -3.603 14.610 6.857 1.00 92.06 87 THR A CA 1
ATOM 632 C C . THR A 1 87 ? -2.216 14.730 6.230 1.00 92.06 87 THR A C 1
ATOM 634 O O . THR A 1 87 ? -1.852 15.805 5.755 1.00 92.06 87 THR A O 1
ATOM 637 N N . LEU A 1 88 ? -1.450 13.637 6.182 1.00 88.50 88 LEU A N 1
ATOM 638 C CA . LEU A 1 88 ? -0.116 13.620 5.594 1.00 88.50 88 LEU A CA 1
ATOM 639 C C . LEU A 1 88 ? -0.186 13.297 4.095 1.00 88.50 88 LEU A C 1
ATOM 641 O O . LEU A 1 88 ? -0.504 12.175 3.719 1.00 88.50 88 LEU A O 1
ATOM 645 N N . LEU A 1 89 ? 0.133 14.270 3.236 1.00 78.44 89 LEU A N 1
ATOM 646 C CA . LEU A 1 89 ? 0.081 14.120 1.768 1.00 78.44 89 LEU A CA 1
ATOM 647 C C . LEU A 1 89 ? 1.425 13.697 1.134 1.00 78.44 89 LEU A C 1
ATOM 649 O O . LEU A 1 89 ? 1.487 13.338 -0.048 1.00 78.44 89 LEU A O 1
ATOM 653 N N . SER A 1 90 ? 2.496 13.746 1.923 1.00 73.56 90 SER A N 1
ATOM 654 C CA . SER A 1 90 ? 3.865 13.358 1.571 1.00 73.56 90 SER A CA 1
ATOM 655 C C . SER A 1 90 ? 4.401 12.434 2.661 1.00 73.56 90 SER A C 1
ATOM 657 O O . SER A 1 90 ? 4.477 12.870 3.810 1.00 73.56 90 SER A O 1
ATOM 659 N N . GLY A 1 91 ? 4.723 11.182 2.339 1.00 81.38 91 GLY A N 1
ATOM 660 C CA . GLY A 1 91 ? 5.270 10.235 3.306 1.00 81.38 91 GLY A CA 1
ATOM 661 C C . GLY A 1 91 ? 6.783 10.359 3.425 1.00 81.38 91 GLY A C 1
ATOM 662 O O . GLY A 1 91 ? 7.277 11.349 3.959 1.00 81.38 91 GLY A O 1
ATOM 663 N N . ASP A 1 92 ? 7.522 9.345 2.985 1.00 82.88 92 ASP A N 1
ATOM 664 C CA . ASP A 1 92 ? 8.962 9.214 3.261 1.00 82.88 92 ASP A CA 1
ATOM 665 C C . ASP A 1 92 ? 9.875 9.993 2.292 1.00 82.88 92 ASP A C 1
ATOM 667 O O . ASP A 1 92 ? 11.093 10.008 2.466 1.00 82.88 92 ASP A O 1
ATOM 671 N N . ASN A 1 93 ? 9.281 10.691 1.317 1.00 82.75 93 ASN A N 1
ATOM 672 C CA . ASN A 1 93 ? 9.946 11.424 0.232 1.00 82.75 93 ASN A CA 1
ATOM 673 C C . ASN A 1 93 ? 10.756 10.547 -0.740 1.00 82.75 93 ASN A C 1
ATOM 675 O O . ASN A 1 93 ? 11.521 11.081 -1.546 1.00 82.75 93 ASN A O 1
ATOM 679 N N . VAL A 1 94 ? 10.548 9.229 -0.739 1.00 82.06 94 VAL A N 1
ATOM 680 C CA . VAL A 1 94 ? 11.134 8.302 -1.711 1.00 82.06 94 VAL A CA 1
ATOM 681 C C . VAL A 1 94 ? 10.121 8.048 -2.825 1.00 82.06 94 VAL A C 1
ATOM 683 O O . VAL A 1 94 ? 9.291 7.153 -2.776 1.00 82.06 94 VAL A O 1
ATOM 686 N N . ASN A 1 95 ? 10.185 8.861 -3.877 1.00 78.06 95 ASN A N 1
ATOM 687 C CA . ASN A 1 95 ? 9.158 8.896 -4.924 1.00 78.06 95 ASN A CA 1
ATOM 688 C C . ASN A 1 95 ? 9.471 8.050 -6.172 1.00 78.06 95 ASN A C 1
ATOM 690 O O . ASN A 1 95 ? 8.711 8.086 -7.146 1.00 78.06 95 ASN A O 1
ATOM 694 N N . SER A 1 96 ? 10.605 7.349 -6.201 1.00 80.75 96 SER A N 1
ATOM 695 C CA . SER A 1 96 ? 11.027 6.574 -7.366 1.00 80.75 96 SER A CA 1
ATOM 696 C C . SER A 1 96 ? 11.965 5.427 -7.008 1.00 80.75 96 SER A C 1
ATOM 698 O O . SER A 1 96 ? 12.691 5.467 -6.019 1.00 80.75 96 SER A O 1
ATOM 700 N N . ASN A 1 97 ? 11.941 4.394 -7.850 1.00 81.44 97 ASN A N 1
ATOM 701 C CA . ASN A 1 97 ? 12.896 3.295 -7.784 1.00 81.44 97 ASN A CA 1
ATOM 702 C C . ASN A 1 97 ? 14.258 3.741 -8.327 1.00 81.44 97 ASN A C 1
ATOM 704 O O . ASN A 1 97 ? 14.316 4.503 -9.293 1.00 81.44 97 ASN A O 1
ATOM 708 N N . ASP A 1 98 ? 15.338 3.161 -7.798 1.00 82.31 98 ASP A N 1
ATOM 709 C CA . ASP A 1 98 ? 16.709 3.407 -8.274 1.00 82.31 98 ASP A CA 1
ATOM 710 C C . ASP A 1 98 ? 16.879 3.185 -9.788 1.00 82.31 98 ASP A C 1
ATOM 712 O O . ASP A 1 98 ? 17.692 3.853 -10.433 1.00 82.31 98 ASP A O 1
ATOM 716 N N . VAL A 1 99 ? 16.127 2.224 -10.341 1.00 85.25 99 V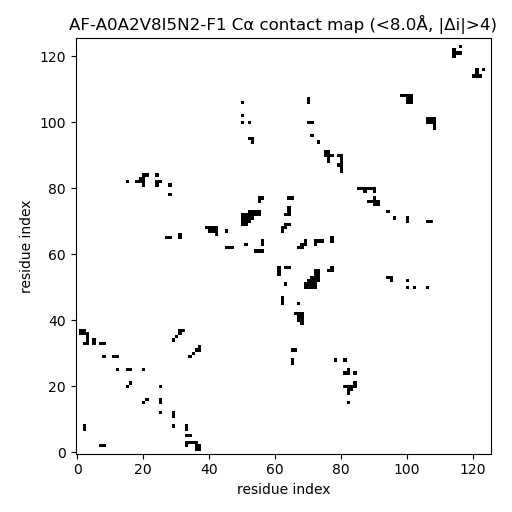AL A N 1
ATOM 717 C CA . VAL A 1 99 ? 16.012 1.945 -11.778 1.00 85.25 99 VAL A CA 1
ATOM 718 C C . VAL A 1 99 ? 14.533 1.859 -12.149 1.00 85.25 99 VAL A C 1
ATOM 720 O O . VAL A 1 99 ? 13.761 1.223 -11.422 1.00 85.25 99 VAL A O 1
ATOM 723 N N . PRO A 1 100 ? 14.118 2.447 -13.287 1.00 85.44 100 PRO A N 1
ATOM 724 C CA . PRO A 1 100 ? 12.745 2.349 -13.759 1.00 85.44 100 PRO A CA 1
ATOM 725 C C . PRO A 1 100 ? 12.259 0.901 -13.901 1.00 85.44 100 PRO A C 1
ATOM 727 O O . PRO A 1 100 ? 12.988 0.015 -14.349 1.00 85.44 100 PRO A O 1
ATOM 730 N N . LEU A 1 101 ? 10.990 0.680 -13.563 1.00 86.50 101 LEU A N 1
ATOM 731 C CA . LEU A 1 101 ? 10.309 -0.591 -13.804 1.00 86.50 101 LEU A CA 1
ATOM 732 C C . LEU A 1 101 ? 10.157 -0.842 -15.312 1.00 86.50 101 LEU A C 1
ATOM 734 O O . LEU A 1 101 ? 9.980 0.086 -16.102 1.00 86.50 101 LEU A O 1
ATOM 738 N N . GLY A 1 102 ? 10.210 -2.111 -15.710 1.00 82.75 102 GLY A N 1
ATOM 739 C CA . GLY A 1 102 ? 10.010 -2.528 -17.095 1.00 82.75 102 GLY A CA 1
ATOM 740 C C . GLY A 1 102 ? 8.543 -2.438 -17.526 1.00 82.75 102 GLY A C 1
ATOM 741 O O . GLY A 1 102 ? 7.637 -2.538 -16.706 1.00 82.75 102 GLY A O 1
ATOM 742 N N . GLY A 1 103 ? 8.301 -2.307 -18.835 1.00 79.62 103 GLY A N 1
ATOM 743 C CA . GLY A 1 103 ? 6.952 -2.298 -19.429 1.00 79.62 103 GLY A CA 1
ATOM 744 C C . GLY A 1 103 ? 6.367 -3.686 -19.732 1.00 79.62 103 GLY A C 1
ATOM 745 O O . GLY A 1 103 ? 5.260 -3.788 -20.252 1.00 79.62 103 GLY A O 1
ATOM 746 N N . SER A 1 104 ? 7.103 -4.757 -19.435 1.00 80.56 104 SER A N 1
ATOM 747 C CA . SER A 1 104 ? 6.717 -6.145 -19.711 1.00 80.56 104 SER A CA 1
ATOM 748 C C . SER A 1 104 ? 7.107 -7.057 -18.557 1.00 80.56 104 SER A C 1
ATOM 750 O O . SER A 1 104 ? 8.098 -6.790 -17.878 1.00 80.56 104 SER A O 1
ATOM 752 N N . PHE A 1 105 ? 6.376 -8.161 -18.377 1.00 79.75 105 PHE A N 1
ATOM 753 C CA . PHE A 1 105 ? 6.656 -9.158 -17.341 1.00 79.75 105 PHE A CA 1
ATOM 754 C C . PHE A 1 105 ? 8.142 -9.584 -17.350 1.00 79.75 105 PHE A C 1
ATOM 756 O O . PHE A 1 105 ? 8.664 -9.892 -18.425 1.00 79.75 105 PHE A O 1
ATOM 763 N N . PRO A 1 106 ? 8.829 -9.601 -16.187 1.00 84.25 106 PRO A N 1
ATOM 764 C CA . PRO A 1 106 ? 8.289 -9.485 -14.824 1.00 84.25 106 PRO A CA 1
ATOM 765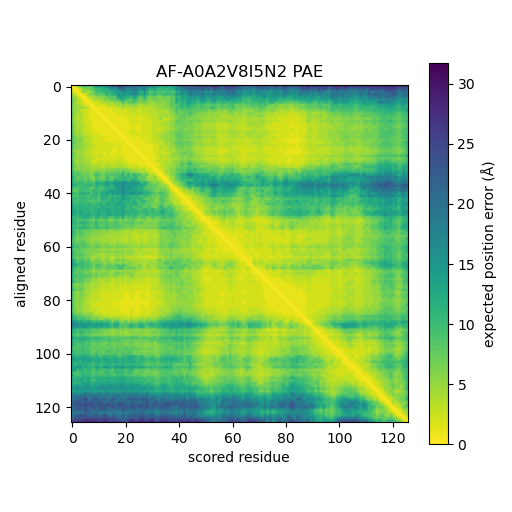 C C . PRO A 1 106 ? 8.100 -8.050 -14.291 1.00 84.25 106 PRO A C 1
ATOM 767 O O . PRO A 1 106 ? 7.805 -7.891 -13.114 1.00 84.25 106 PRO A O 1
ATOM 770 N N . PHE A 1 107 ? 8.246 -7.012 -15.121 1.00 83.31 107 PHE A N 1
ATOM 771 C CA . PHE A 1 107 ? 8.130 -5.576 -14.794 1.00 83.31 107 PHE A CA 1
ATOM 772 C C . PHE A 1 107 ? 9.184 -5.030 -13.815 1.00 83.31 107 PHE A C 1
ATOM 774 O O . PHE A 1 107 ? 9.299 -3.819 -13.658 1.00 83.31 107 PHE A O 1
ATOM 781 N N . PHE A 1 108 ? 10.000 -5.884 -13.199 1.00 85.62 108 PHE A N 1
ATOM 782 C CA . PHE A 1 108 ? 11.116 -5.468 -12.353 1.00 85.62 108 PHE A CA 1
ATOM 783 C C . PHE A 1 108 ? 12.371 -5.155 -13.167 1.00 85.62 108 PHE A C 1
ATOM 785 O O . PHE A 1 108 ? 12.628 -5.764 -14.208 1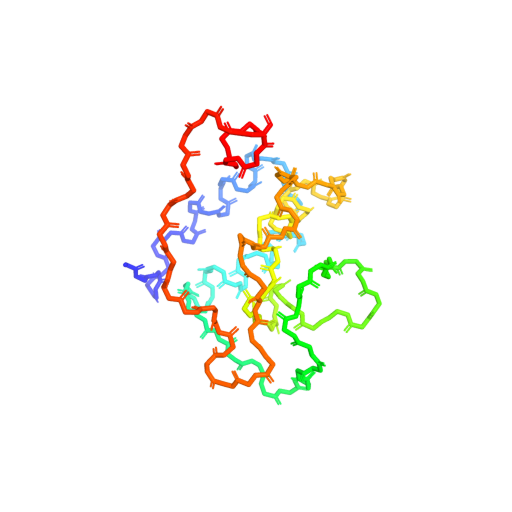.00 85.62 108 PHE A O 1
ATOM 792 N N . ALA A 1 109 ? 13.161 -4.210 -12.661 1.00 86.00 109 ALA A N 1
ATOM 793 C CA . ALA A 1 109 ? 14.481 -3.918 -13.194 1.00 86.00 109 ALA A CA 1
ATOM 794 C C . ALA A 1 109 ? 15.426 -5.128 -13.021 1.00 86.00 109 ALA A C 1
ATOM 796 O O . ALA A 1 109 ? 15.299 -5.873 -12.043 1.00 86.00 109 ALA A O 1
ATOM 797 N N . PRO A 1 110 ? 16.384 -5.340 -13.943 1.00 84.44 110 PRO A N 1
ATOM 798 C CA . PRO A 1 110 ? 17.426 -6.341 -13.753 1.00 84.44 110 PRO A CA 1
ATOM 799 C C . PRO A 1 110 ? 18.308 -5.995 -12.538 1.00 84.44 110 PRO A C 1
ATOM 801 O O . PRO A 1 110 ? 18.394 -4.825 -12.155 1.00 84.44 110 PRO A O 1
ATOM 804 N N . PRO A 1 111 ? 19.001 -6.987 -11.944 1.00 87.19 111 PRO A N 1
ATOM 805 C CA . PRO A 1 111 ? 19.961 -6.733 -10.876 1.00 87.19 111 PRO A CA 1
ATOM 806 C C . PRO A 1 111 ? 20.993 -5.677 -11.286 1.00 87.19 111 PRO A C 1
ATOM 808 O O . PRO A 1 111 ? 21.557 -5.746 -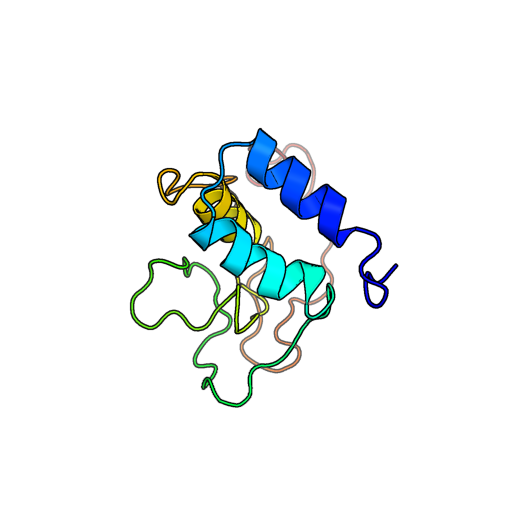12.379 1.00 87.19 111 PRO A O 1
ATOM 811 N N . GLN A 1 112 ? 21.268 -4.731 -10.391 1.00 83.31 112 GLN A N 1
ATOM 812 C CA . GLN A 1 112 ? 22.241 -3.662 -10.604 1.00 83.31 112 GLN A CA 1
ATOM 813 C C . GLN A 1 112 ? 23.276 -3.616 -9.480 1.00 83.31 112 GLN A C 1
ATOM 815 O O . GLN A 1 112 ? 23.017 -4.057 -8.360 1.00 83.31 112 GLN A O 1
ATOM 820 N N . GLN A 1 113 ? 24.461 -3.093 -9.793 1.00 84.50 113 GLN A N 1
ATOM 821 C CA . GLN A 1 113 ? 25.495 -2.851 -8.790 1.00 84.50 113 GLN A CA 1
ATOM 822 C C . GLN A 1 113 ? 25.158 -1.595 -7.973 1.00 84.50 113 GLN A C 1
ATOM 824 O O . GLN A 1 113 ? 24.594 -0.654 -8.537 1.00 84.50 113 GLN A O 1
ATOM 829 N N . PRO A 1 114 ? 25.528 -1.544 -6.680 1.00 79.50 114 PRO A N 1
ATOM 830 C CA . PRO A 1 114 ? 25.450 -0.316 -5.901 1.00 79.50 114 PRO A CA 1
ATOM 831 C C . PRO A 1 114 ? 26.181 0.829 -6.603 1.00 79.50 114 PRO A C 1
ATOM 833 O O . PRO A 1 114 ? 27.237 0.631 -7.214 1.00 79.50 114 PRO A O 1
ATOM 836 N N . ARG A 1 115 ? 25.628 2.037 -6.497 1.00 80.19 115 ARG A N 1
ATOM 837 C CA . ARG A 1 115 ? 26.281 3.236 -7.021 1.00 80.19 115 ARG A CA 1
ATOM 838 C C . ARG A 1 115 ? 27.572 3.497 -6.241 1.00 80.19 115 ARG A C 1
ATOM 840 O O . ARG A 1 115 ? 27.662 3.201 -5.050 1.00 80.19 115 ARG A O 1
ATOM 847 N N . ALA A 1 116 ? 28.589 4.024 -6.920 1.00 80.94 116 ALA A N 1
ATOM 848 C CA . ALA A 1 116 ? 29.856 4.346 -6.271 1.00 80.94 116 ALA A CA 1
ATOM 849 C C . ALA A 1 116 ? 29.634 5.406 -5.180 1.00 80.94 116 ALA A C 1
ATOM 851 O O . ALA A 1 116 ? 29.021 6.437 -5.434 1.00 80.94 116 ALA A O 1
ATOM 852 N N . THR A 1 117 ? 30.141 5.169 -3.973 1.00 75.62 117 THR A N 1
ATOM 853 C CA . THR A 1 117 ? 29.997 6.100 -2.844 1.00 75.62 117 THR A CA 1
ATOM 854 C C . THR A 1 117 ? 30.781 7.392 -3.075 1.00 75.62 117 THR A C 1
ATOM 856 O O . THR A 1 117 ? 31.931 7.338 -3.514 1.00 75.62 117 THR A O 1
ATOM 859 N N . GLY A 1 118 ? 30.212 8.544 -2.709 1.00 73.56 118 GLY A N 1
ATOM 860 C CA . GLY A 1 118 ? 30.894 9.842 -2.726 1.00 73.56 118 GLY A CA 1
ATOM 861 C C . GLY A 1 118 ? 30.786 10.620 -4.041 1.00 73.56 118 GLY A C 1
ATOM 862 O O . GLY A 1 118 ? 31.441 11.651 -4.187 1.00 73.56 118 GLY A O 1
ATOM 863 N N . VAL A 1 119 ? 29.965 10.165 -4.992 1.00 73.94 119 VAL A N 1
ATOM 864 C CA . VAL A 1 119 ? 29.663 10.908 -6.231 1.00 73.94 119 VAL A CA 1
ATOM 865 C C . VAL A 1 119 ? 28.334 11.660 -6.107 1.00 73.94 119 VAL A C 1
ATOM 867 O O . VAL A 1 119 ? 27.550 11.411 -5.196 1.00 73.94 119 VAL A O 1
ATOM 870 N N . ILE A 1 120 ? 28.063 12.621 -6.994 1.00 62.16 120 ILE A N 1
ATOM 871 C CA . ILE A 1 120 ? 26.904 13.537 -6.896 1.00 62.16 120 ILE A CA 1
ATOM 872 C C . ILE A 1 120 ? 25.526 12.835 -7.005 1.00 62.16 120 ILE A C 1
ATOM 874 O O . ILE A 1 120 ? 24.511 13.468 -6.754 1.00 62.16 120 ILE A O 1
ATOM 878 N N . ASP A 1 121 ? 25.470 11.525 -7.234 1.00 65.75 121 ASP A N 1
ATOM 879 C CA . ASP A 1 121 ? 24.232 10.764 -7.453 1.00 65.75 121 ASP A CA 1
ATOM 880 C C . ASP A 1 121 ? 24.332 9.341 -6.857 1.00 65.75 121 ASP A C 1
ATOM 882 O O . ASP A 1 121 ? 24.042 8.342 -7.514 1.00 65.75 121 ASP A O 1
ATOM 886 N N . ASP A 1 122 ? 24.870 9.229 -5.635 1.00 70.00 122 ASP A N 1
ATOM 887 C CA . ASP A 1 122 ? 25.099 7.945 -4.949 1.00 70.00 122 ASP A CA 1
ATOM 888 C C . ASP A 1 122 ? 23.901 7.437 -4.122 1.00 70.00 122 ASP A C 1
ATOM 890 O O . ASP A 1 122 ? 24.017 6.397 -3.479 1.00 70.00 122 ASP A O 1
ATOM 894 N N . ASN A 1 123 ? 22.763 8.144 -4.144 1.00 66.50 123 ASN A N 1
ATOM 895 C CA . ASN A 1 123 ? 21.547 7.848 -3.368 1.00 66.50 123 ASN A CA 1
ATOM 896 C C . ASN A 1 123 ? 21.781 7.652 -1.852 1.00 66.50 123 ASN A C 1
ATOM 898 O O . ASN A 1 123 ? 20.983 7.008 -1.178 1.00 66.50 123 ASN A O 1
ATOM 902 N N . THR A 1 124 ? 22.859 8.214 -1.285 1.00 64.25 124 THR A N 1
ATOM 903 C CA . THR A 1 124 ? 23.139 8.146 0.167 1.00 64.25 124 THR A CA 1
ATOM 904 C C . THR A 1 124 ? 22.679 9.379 0.951 1.00 64.25 124 THR A C 1
ATOM 906 O O . THR A 1 124 ? 22.849 9.434 2.169 1.00 64.25 124 THR A O 1
ATOM 909 N N . ARG A 1 125 ? 22.121 10.387 0.271 1.00 60.12 125 ARG A N 1
ATOM 910 C CA . ARG A 1 125 ? 21.729 11.677 0.855 1.00 60.12 125 ARG A CA 1
ATOM 911 C C . ARG A 1 125 ? 20.229 11.880 0.649 1.00 60.12 125 ARG A C 1
ATOM 913 O O . ARG A 1 125 ? 19.832 12.335 -0.419 1.00 60.12 125 ARG A O 1
ATOM 920 N N . ASN A 1 126 ? 19.444 11.520 1.662 1.00 55.41 126 ASN A N 1
ATOM 921 C CA . ASN A 1 126 ? 18.015 11.837 1.754 1.00 55.41 126 ASN A CA 1
ATOM 922 C C . ASN A 1 126 ? 17.815 13.128 2.548 1.00 55.41 126 ASN A C 1
ATOM 924 O O . ASN A 1 126 ? 18.533 13.298 3.562 1.00 55.41 126 ASN A O 1
#

Solvent-accessible surface area (backbone atoms only — not comparable to full-atom values): 8063 Å² total; per-residue (Å²): 139,74,37,82,82,49,77,51,42,62,57,53,53,50,51,41,48,73,68,65,25,46,72,71,43,49,50,58,52,39,54,40,53,37,75,64,20,92,59,98,55,82,45,87,92,54,85,80,88,66,55,36,68,77,52,49,79,83,42,88,87,58,62,41,56,87,79,19,66,39,93,34,41,56,59,63,37,44,48,45,15,41,48,52,64,68,68,45,90,68,53,87,82,78,73,72,67,99,57,70,66,45,96,53,90,91,30,61,56,76,93,75,78,82,62,64,82,92,49,104,78,39,85,81,79,130